Protein AF-A0A957IZ30-F1 (afdb_monomer)

Foldseek 3Di:
DDDDDPPDPDPPDPPCPDPVVVQPQDPDDPPPDHFDNDAAEQLCVQPPDDPVCLVVLLVVVVVCLVVQGAEYDDDPVSHCRVVSCVVRCVVVNVSHD

Structure (mmCIF, N/CA/C/O backbone):
data_AF-A0A957IZ30-F1
#
_entry.id   AF-A0A957IZ30-F1
#
loop_
_atom_site.group_PDB
_atom_site.id
_atom_site.type_symbol
_atom_site.label_atom_id
_atom_site.label_alt_id
_atom_site.label_comp_id
_atom_site.label_asym_id
_atom_site.label_entity_id
_atom_site.label_seq_id
_atom_site.pdbx_PDB_ins_code
_atom_site.Cartn_x
_atom_site.Cartn_y
_atom_site.Cartn_z
_atom_site.occupancy
_atom_site.B_iso_or_equiv
_atom_site.auth_seq_id
_atom_site.auth_comp_id
_atom_site.auth_asym_id
_atom_site.auth_atom_id
_atom_site.pdbx_PDB_model_num
ATOM 1 N N . MET A 1 1 ? -20.927 18.306 1.391 1.00 35.00 1 MET A N 1
ATOM 2 C CA . MET A 1 1 ? -20.039 17.510 2.264 1.00 35.00 1 MET A CA 1
ATOM 3 C C . MET A 1 1 ? -18.726 17.354 1.523 1.00 35.00 1 MET A C 1
ATOM 5 O O . MET A 1 1 ? -18.729 16.795 0.437 1.00 35.00 1 MET A O 1
ATOM 9 N N . SER A 1 2 ? -17.674 18.005 2.017 1.00 29.44 2 SER A N 1
ATOM 10 C CA . SER A 1 2 ? -16.396 18.164 1.316 1.00 29.44 2 SER A CA 1
ATOM 11 C C . SER A 1 2 ? -15.575 16.882 1.413 1.00 29.44 2 SER A C 1
ATOM 13 O O . SER A 1 2 ? -15.324 16.411 2.520 1.00 29.44 2 SER A O 1
ATOM 15 N N . ALA A 1 3 ? -15.155 16.331 0.275 1.00 31.73 3 ALA A N 1
ATOM 16 C CA . ALA A 1 3 ? -14.041 15.395 0.234 1.00 31.73 3 ALA A CA 1
ATOM 17 C C . ALA A 1 3 ? -12.773 16.170 0.624 1.00 31.73 3 ALA A C 1
ATOM 19 O O . ALA A 1 3 ? -12.490 17.215 0.039 1.00 31.73 3 ALA A O 1
ATOM 20 N N . PHE A 1 4 ? -12.043 15.703 1.633 1.00 34.69 4 PHE A N 1
ATOM 21 C CA . PHE A 1 4 ? -10.746 16.268 1.992 1.00 34.69 4 PHE A CA 1
ATOM 22 C C . PHE A 1 4 ? -9.662 15.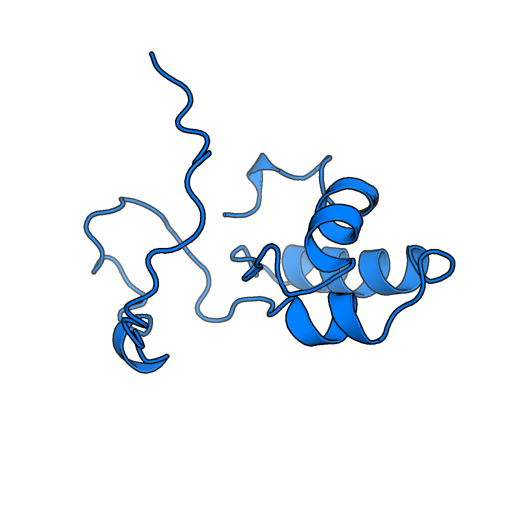451 1.284 1.00 34.69 4 PHE A C 1
ATOM 24 O O . PHE A 1 4 ? -9.306 14.363 1.722 1.00 34.69 4 PHE A O 1
ATOM 31 N N . PHE A 1 5 ? -9.189 15.967 0.151 1.00 35.56 5 PHE A N 1
ATOM 32 C CA . PHE A 1 5 ? -7.904 15.605 -0.443 1.00 35.56 5 PHE A CA 1
ATOM 33 C C . PHE A 1 5 ? -6.857 16.562 0.136 1.00 35.56 5 PHE A C 1
ATOM 35 O O . PHE A 1 5 ? -7.045 17.776 0.060 1.00 35.56 5 PHE A O 1
ATOM 42 N N . PHE A 1 6 ? -5.762 16.052 0.700 1.00 33.31 6 PHE A N 1
ATOM 43 C CA . PHE A 1 6 ? -4.611 16.898 1.009 1.00 33.31 6 PHE A CA 1
ATOM 44 C C . PHE A 1 6 ? -3.835 17.155 -0.289 1.00 33.31 6 PHE A C 1
ATOM 46 O O . PHE A 1 6 ? -3.132 16.283 -0.786 1.00 33.31 6 PHE A O 1
ATOM 53 N N . TYR A 1 7 ? -3.998 18.357 -0.847 1.00 31.81 7 TYR A N 1
ATOM 54 C CA . TYR A 1 7 ? -3.109 18.945 -1.853 1.00 31.81 7 TYR A CA 1
ATOM 55 C C . TYR A 1 7 ? -2.209 19.976 -1.161 1.00 31.81 7 TYR A C 1
ATOM 57 O O . TYR A 1 7 ? -2.240 21.156 -1.473 1.00 31.81 7 TYR A O 1
ATOM 65 N N . GLU A 1 8 ? -1.458 19.552 -0.150 1.00 32.22 8 GLU A N 1
ATOM 66 C CA . GLU A 1 8 ? -0.418 20.374 0.471 1.00 32.22 8 GLU A CA 1
ATOM 67 C C . GLU A 1 8 ? 0.774 19.442 0.735 1.00 32.22 8 GLU A C 1
ATOM 69 O O . GLU A 1 8 ? 0.593 18.418 1.403 1.00 32.22 8 GLU A O 1
ATOM 74 N N . PRO A 1 9 ? 1.974 19.716 0.185 1.00 41.28 9 PRO A N 1
ATOM 75 C CA . PRO A 1 9 ? 3.159 18.938 0.525 1.00 41.28 9 PRO A CA 1
ATOM 76 C C . PRO A 1 9 ? 3.398 19.029 2.035 1.00 41.28 9 PRO A C 1
ATOM 78 O O . PRO A 1 9 ? 3.238 20.098 2.628 1.00 41.28 9 PRO A O 1
ATOM 81 N N . ALA A 1 10 ? 3.762 17.902 2.656 1.00 49.97 10 ALA A N 1
ATOM 82 C CA . ALA A 1 10 ? 3.991 17.830 4.095 1.00 49.97 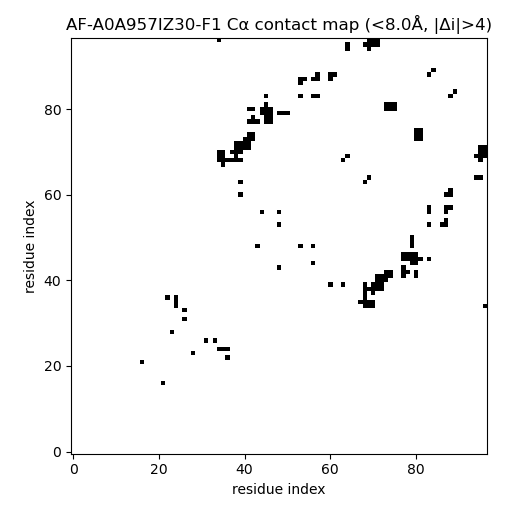10 ALA A CA 1
ATOM 83 C C . ALA A 1 10 ? 4.912 18.982 4.555 1.00 49.97 10 ALA A C 1
ATOM 85 O O . ALA A 1 10 ? 5.943 19.226 3.915 1.00 49.97 10 ALA A O 1
ATOM 86 N N . PRO A 1 11 ? 4.556 19.713 5.630 1.00 42.84 11 PRO A N 1
ATOM 87 C CA . PRO A 1 11 ? 5.367 20.822 6.115 1.00 42.84 11 PRO A CA 1
ATOM 88 C C . PRO A 1 11 ? 6.790 20.341 6.431 1.00 42.84 11 PRO A C 1
ATOM 90 O O . PRO A 1 11 ? 6.992 19.236 6.926 1.00 42.84 11 PRO A O 1
ATOM 93 N N . SER A 1 12 ? 7.790 21.191 6.182 1.00 44.84 12 SER A N 1
ATOM 94 C CA . SER A 1 12 ? 9.224 20.893 6.377 1.00 44.84 12 SER A CA 1
ATOM 95 C C . SER A 1 12 ? 9.637 20.644 7.835 1.00 44.84 12 SER A C 1
ATOM 97 O O . SER A 1 12 ? 10.807 20.386 8.121 1.00 44.84 12 SER A O 1
ATOM 99 N N . GLN A 1 13 ? 8.687 20.711 8.766 1.00 43.16 13 GLN A N 1
ATOM 100 C CA . GLN A 1 13 ? 8.865 20.311 10.149 1.00 43.16 13 GLN A CA 1
ATOM 101 C C . GLN A 1 13 ? 8.398 18.861 10.298 1.00 43.16 13 GLN A C 1
ATOM 103 O O . GLN A 1 13 ? 7.206 18.578 10.399 1.00 43.16 13 GLN A O 1
ATOM 108 N N . LEU A 1 14 ? 9.370 17.946 10.303 1.00 47.62 14 LEU A N 1
ATOM 109 C CA . LEU A 1 14 ? 9.201 16.554 10.717 1.00 47.62 14 LEU A CA 1
ATOM 110 C C . LEU A 1 14 ? 8.679 16.519 12.160 1.00 47.62 14 LEU A C 1
ATOM 112 O O . LEU A 1 14 ? 9.453 16.530 13.116 1.00 47.62 14 LEU A O 1
ATOM 116 N N . TYR A 1 15 ? 7.362 16.446 12.326 1.00 38.59 15 TYR A N 1
ATOM 117 C CA . TYR A 1 15 ? 6.790 1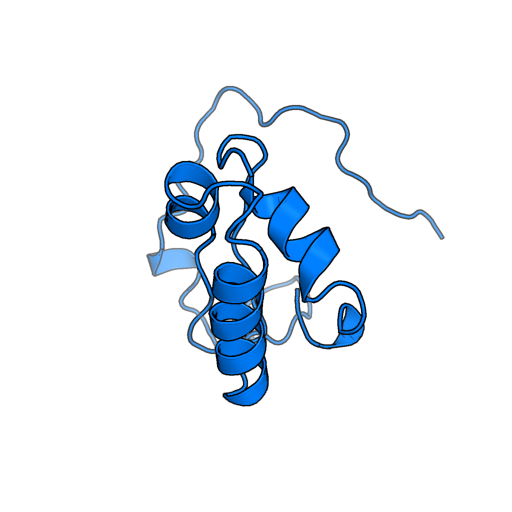5.876 13.535 1.00 38.59 15 TYR A CA 1
ATOM 118 C C . TYR A 1 15 ? 6.993 14.368 13.429 1.00 38.59 15 TYR A C 1
ATOM 120 O O . TYR A 1 15 ? 6.218 13.669 12.780 1.00 38.59 15 TYR A O 1
ATOM 128 N N . THR A 1 16 ? 8.073 13.856 14.016 1.00 45.81 16 THR A N 1
ATOM 129 C CA . THR A 1 16 ? 8.228 12.419 14.240 1.00 45.81 16 THR A CA 1
ATOM 130 C C . THR A 1 16 ? 7.197 12.003 15.279 1.00 45.81 16 THR A C 1
ATOM 132 O O . THR A 1 16 ? 7.504 11.933 16.466 1.00 45.81 16 THR A O 1
ATOM 135 N N . LEU A 1 17 ? 5.961 11.765 14.838 1.00 41.94 17 LEU A N 1
ATOM 136 C CA . LEU A 1 17 ? 5.059 10.888 15.566 1.00 41.94 17 LEU A CA 1
ATOM 137 C C . LEU A 1 17 ? 5.713 9.516 15.534 1.00 41.94 17 LEU A C 1
ATOM 139 O O . LEU A 1 17 ? 5.731 8.802 14.535 1.00 41.94 17 LEU A O 1
ATOM 143 N N . THR A 1 18 ? 6.382 9.211 16.624 1.00 40.53 18 THR A N 1
ATOM 144 C CA . THR A 1 18 ? 7.033 7.941 16.850 1.00 40.53 18 THR A CA 1
ATOM 145 C C . THR A 1 18 ? 5.979 6.844 16.941 1.00 40.53 18 THR A C 1
ATOM 147 O O . THR A 1 18 ? 4.913 7.035 17.520 1.00 40.53 18 THR A O 1
ATOM 150 N N . LEU A 1 19 ? 6.302 5.662 16.414 1.00 47.59 19 LEU A N 1
ATOM 151 C CA . LEU A 1 19 ? 5.426 4.481 16.331 1.00 47.59 19 LEU A CA 1
ATOM 152 C C . LEU A 1 19 ? 4.746 4.090 17.667 1.00 47.59 19 LEU A C 1
ATOM 154 O O . LEU A 1 19 ? 3.750 3.373 17.671 1.00 47.59 19 LEU A O 1
ATOM 158 N N . HIS A 1 20 ? 5.267 4.572 18.803 1.00 45.28 20 HIS A N 1
ATOM 159 C CA . HIS A 1 20 ? 4.688 4.377 20.132 1.00 45.28 20 HIS A CA 1
ATOM 160 C C . HIS A 1 20 ? 3.414 5.194 20.404 1.00 45.28 20 HIS A C 1
ATOM 162 O O . HIS A 1 20 ? 2.581 4.729 21.178 1.00 45.28 20 HIS A O 1
ATOM 168 N N . ASP A 1 21 ? 3.209 6.341 19.748 1.00 45.41 21 ASP A N 1
ATOM 169 C CA . ASP A 1 21 ? 1.992 7.155 19.917 1.00 45.41 21 ASP A CA 1
ATOM 170 C C . ASP A 1 21 ? 0.798 6.588 19.134 1.00 45.41 21 ASP A C 1
ATOM 172 O O . ASP A 1 21 ? -0.357 6.784 19.510 1.00 45.41 21 ASP A O 1
ATOM 176 N N . ALA A 1 22 ? 1.063 5.806 18.083 1.00 50.97 22 ALA A N 1
ATOM 177 C CA . ALA A 1 22 ? 0.038 5.071 17.341 1.00 50.97 22 ALA A CA 1
ATOM 178 C C . ALA A 1 22 ? -0.465 3.818 18.090 1.00 50.97 22 ALA A C 1
ATOM 180 O O . ALA A 1 22 ? -1.471 3.221 17.705 1.00 50.97 22 ALA A O 1
ATOM 181 N N . LEU A 1 23 ? 0.204 3.412 19.178 1.00 49.00 23 LEU A N 1
ATOM 182 C CA . LEU A 1 23 ? -0.068 2.165 19.894 1.00 49.00 23 LEU A CA 1
ATOM 183 C C . LEU A 1 23 ? -1.044 2.325 21.079 1.00 49.00 23 LEU A C 1
ATOM 185 O O . LEU A 1 23 ? -0.908 1.646 22.093 1.00 49.00 23 LEU A O 1
ATOM 189 N N . GLN A 1 24 ? -2.069 3.173 20.950 1.00 38.62 24 GLN A N 1
ATOM 190 C CA . GLN A 1 24 ? -3.282 3.116 21.787 1.00 38.62 24 GLN A CA 1
ATOM 191 C C . GLN A 1 24 ? -4.427 2.479 20.985 1.00 38.62 24 GLN A C 1
ATOM 193 O O . GLN A 1 24 ? -5.473 3.076 20.720 1.00 38.62 24 GLN A O 1
ATOM 198 N N . ILE A 1 25 ? -4.213 1.233 20.558 1.00 50.09 25 ILE A N 1
ATOM 199 C CA . ILE A 1 25 ? -5.193 0.446 19.805 1.00 50.09 25 ILE A CA 1
ATOM 200 C C . ILE A 1 25 ? -6.144 -0.211 20.801 1.00 50.09 25 ILE A C 1
ATOM 202 O O . ILE A 1 25 ? -5.970 -1.358 21.194 1.00 50.09 25 ILE A O 1
ATOM 206 N N . GLN A 1 26 ? -7.112 0.591 21.243 1.00 48.91 26 GLN A N 1
ATOM 207 C CA . GLN A 1 26 ? -8.513 0.252 21.498 1.00 48.91 26 GLN A CA 1
ATOM 208 C C . GLN A 1 26 ? -9.209 1.536 21.985 1.00 48.91 26 GLN A C 1
ATOM 210 O O . GLN A 1 26 ? -8.984 1.990 23.099 1.00 48.91 26 GLN A O 1
ATOM 215 N N . ARG A 1 27 ? -10.060 2.141 21.141 1.00 50.47 27 ARG A N 1
ATOM 216 C CA . ARG A 1 27 ? -10.921 3.304 21.476 1.00 50.47 27 ARG A CA 1
ATOM 217 C C . ARG A 1 27 ? -10.219 4.610 21.922 1.00 50.47 27 ARG A C 1
ATOM 219 O O . ARG A 1 27 ? -10.882 5.457 22.511 1.00 50.47 27 ARG A O 1
ATOM 226 N N . GLY A 1 28 ? -8.927 4.804 21.645 1.00 49.97 28 GLY A N 1
ATOM 227 C CA . GLY A 1 28 ? -8.152 5.926 22.207 1.00 49.97 28 GLY A CA 1
ATOM 228 C C . GLY A 1 28 ? -7.947 7.168 21.326 1.00 49.97 28 GLY A C 1
ATOM 229 O O . GLY A 1 28 ? -7.489 8.186 21.834 1.00 49.97 28 GLY A O 1
ATOM 230 N N . GLY A 1 29 ? -8.254 7.117 20.025 1.00 62.84 29 GLY A N 1
ATOM 231 C CA . GLY A 1 29 ? -8.059 8.248 19.104 1.00 62.84 29 GLY A CA 1
ATOM 232 C C . GLY A 1 29 ? -9.341 9.044 18.837 1.00 62.84 29 GLY A C 1
ATOM 233 O O . GLY A 1 29 ? -10.424 8.471 18.738 1.00 62.84 29 GLY A O 1
ATOM 234 N N . CYS A 1 30 ? -9.229 10.360 18.639 1.00 77.44 30 CYS A N 1
ATOM 235 C CA . CYS A 1 30 ? -10.369 11.241 18.331 1.00 77.44 30 CYS A CA 1
ATOM 236 C C . CYS A 1 30 ? -10.877 11.135 16.876 1.00 77.44 30 CYS A C 1
ATOM 238 O O . CYS A 1 30 ? -11.746 11.904 16.475 1.00 77.44 30 CYS A O 1
ATOM 240 N N . THR A 1 31 ? -10.334 10.218 16.070 1.00 81.50 31 THR A N 1
ATOM 241 C CA . THR A 1 31 ? -10.673 10.069 14.643 1.00 81.50 31 THR A CA 1
ATOM 242 C C . THR A 1 31 ? -11.914 9.210 14.401 1.00 81.50 31 THR A C 1
ATOM 244 O O . THR A 1 31 ? -12.491 9.268 13.320 1.00 81.50 31 THR A O 1
ATOM 247 N N . GLY A 1 32 ? -12.326 8.394 15.380 1.00 82.75 32 GLY A N 1
ATOM 248 C CA . GLY A 1 32 ? -13.435 7.444 15.223 1.00 82.75 32 GLY A CA 1
ATOM 249 C C . GLY A 1 32 ? -13.122 6.248 14.312 1.00 82.75 32 GLY A C 1
ATOM 250 O O . GLY A 1 32 ? -14.017 5.456 14.026 1.00 82.75 32 GLY A O 1
ATOM 251 N N . LEU A 1 33 ? -11.872 6.098 13.866 1.00 83.25 33 LEU A N 1
ATOM 252 C CA . LEU A 1 33 ? -11.442 4.991 13.015 1.00 83.25 33 LEU A CA 1
ATOM 253 C C . LEU A 1 33 ? -11.137 3.748 13.855 1.00 83.25 33 LEU A C 1
ATOM 255 O O . LEU A 1 33 ? -10.520 3.830 14.917 1.00 83.25 33 LEU A O 1
ATOM 259 N N . SER A 1 34 ? -11.552 2.584 13.356 1.00 85.38 34 SER A N 1
ATOM 260 C CA . SER A 1 34 ? -11.206 1.286 13.934 1.00 85.38 34 SER A CA 1
ATOM 261 C C . SER A 1 34 ? -10.106 0.650 13.096 1.00 85.38 34 SER A C 1
ATOM 263 O O . SER A 1 34 ? -10.374 0.240 11.970 1.00 85.38 34 SER A O 1
ATOM 265 N N . VAL A 1 35 ? -8.896 0.546 13.645 1.00 86.00 35 VAL A N 1
ATOM 266 C CA . VAL A 1 35 ? -7.739 -0.041 12.954 1.00 86.00 35 VAL A CA 1
ATOM 267 C C . VAL A 1 35 ? -7.234 -1.308 13.646 1.00 86.00 35 VAL A C 1
ATOM 269 O O . VAL A 1 35 ? -7.357 -1.462 14.864 1.00 86.00 35 VAL A O 1
ATOM 272 N N . SER A 1 36 ? -6.677 -2.229 12.8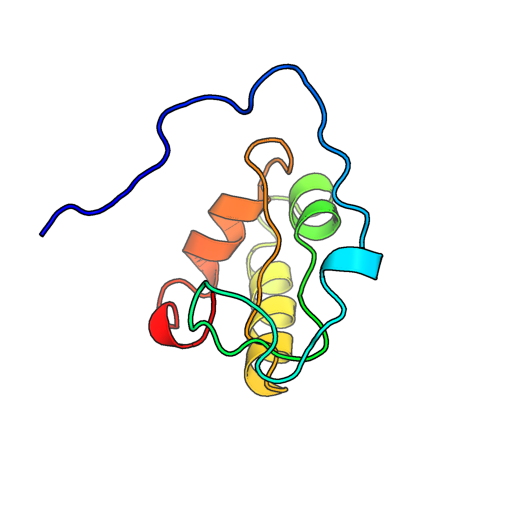66 1.00 86.94 36 SER A N 1
ATOM 273 C CA . SER A 1 36 ? -6.009 -3.440 13.326 1.00 86.94 36 SER A CA 1
ATOM 274 C C . SER A 1 36 ? -4.760 -3.104 14.138 1.00 86.94 36 SER A C 1
ATOM 276 O O . SER A 1 36 ? -4.140 -2.060 13.951 1.00 86.94 36 SER A O 1
ATOM 278 N N . ARG A 1 37 ? -4.343 -4.018 15.030 1.00 86.69 37 ARG A N 1
ATOM 279 C CA . ARG A 1 37 ? -3.149 -3.810 15.878 1.00 86.69 37 ARG A CA 1
ATOM 280 C C . ARG A 1 37 ? -1.851 -3.637 15.077 1.00 86.69 37 ARG A C 1
ATOM 282 O O . ARG A 1 37 ? -0.883 -3.082 15.585 1.00 86.69 37 ARG A O 1
ATOM 289 N N . LEU A 1 38 ? -1.829 -4.177 13.863 1.00 86.31 38 LEU A N 1
ATOM 290 C CA . LEU A 1 38 ? -0.729 -4.105 12.910 1.00 86.31 38 LEU A CA 1
ATOM 291 C C . LEU A 1 38 ? -1.247 -3.478 11.615 1.00 86.31 38 LEU A C 1
ATOM 293 O O . LEU A 1 38 ? -2.393 -3.730 11.244 1.00 86.31 38 LEU A O 1
ATOM 297 N N . GLY A 1 39 ? -0.402 -2.702 10.943 1.00 89.00 39 GLY A N 1
ATOM 298 C CA . GLY A 1 39 ? -0.648 -2.168 9.604 1.00 89.00 39 GLY A CA 1
ATOM 299 C C . GLY A 1 39 ? 0.417 -2.636 8.614 1.00 89.00 39 GLY A C 1
ATOM 300 O O . GLY A 1 39 ? 1.424 -3.230 9.008 1.00 89.00 39 GLY A O 1
ATOM 301 N N . VAL A 1 40 ? 0.188 -2.362 7.333 1.00 94.25 40 VAL A N 1
ATOM 302 C CA . VAL A 1 40 ? 1.125 -2.677 6.249 1.00 94.25 40 VAL A CA 1
ATOM 303 C C . VAL A 1 40 ? 1.892 -1.414 5.879 1.00 94.25 40 VAL A C 1
ATOM 305 O O . VAL A 1 40 ? 1.300 -0.462 5.378 1.00 94.25 40 VAL A O 1
ATOM 308 N N . GLY A 1 41 ? 3.203 -1.410 6.117 1.00 93.25 41 GLY A N 1
ATOM 309 C CA . GLY A 1 41 ? 4.096 -0.364 5.621 1.00 93.25 41 GLY A CA 1
ATOM 310 C C . GLY A 1 41 ? 4.368 -0.552 4.132 1.00 93.25 41 GLY A C 1
ATOM 311 O O . GLY A 1 41 ? 4.751 -1.640 3.700 1.00 93.25 41 GLY A O 1
ATOM 312 N N . MET A 1 42 ? 4.163 0.499 3.342 1.00 95.69 42 MET A N 1
ATOM 313 C CA . MET A 1 42 ? 4.300 0.432 1.886 1.00 95.69 42 MET A CA 1
ATOM 314 C C . MET A 1 42 ? 5.693 0.796 1.367 1.00 95.69 42 MET A C 1
ATOM 316 O O . MET A 1 42 ? 5.927 0.658 0.167 1.00 95.69 42 MET A O 1
ATOM 320 N N . SER A 1 43 ? 6.619 1.239 2.226 1.00 92.44 43 SER A N 1
ATOM 321 C CA . SER A 1 43 ? 7.923 1.760 1.789 1.00 92.44 43 SER A CA 1
ATOM 322 C C . SER A 1 43 ? 8.731 0.736 0.985 1.00 92.44 43 SER A C 1
ATOM 324 O O . SER A 1 43 ? 9.204 1.027 -0.109 1.00 92.44 43 SER A O 1
ATOM 326 N N . GLU A 1 44 ? 8.812 -0.506 1.460 1.00 93.69 44 GLU A N 1
ATOM 327 C CA . GLU A 1 44 ? 9.598 -1.560 0.831 1.00 93.69 44 GLU A CA 1
ATOM 328 C C . GLU A 1 44 ? 8.959 -2.041 -0.472 1.00 93.69 44 GLU A C 1
ATOM 330 O O . GLU A 1 44 ? 9.654 -2.288 -1.455 1.00 93.69 44 GLU A O 1
ATOM 335 N N . ILE A 1 45 ? 7.628 -2.148 -0.494 1.00 92.88 45 ILE A N 1
ATOM 336 C CA . ILE A 1 45 ? 6.871 -2.503 -1.699 1.00 92.88 45 ILE A CA 1
ATOM 337 C C . ILE A 1 45 ? 7.069 -1.422 -2.764 1.00 92.88 45 ILE A C 1
ATOM 339 O O . ILE A 1 45 ? 7.316 -1.744 -3.922 1.00 92.88 45 ILE A O 1
ATOM 343 N N . GLY A 1 46 ? 6.988 -0.154 -2.369 1.00 95.44 46 GLY A N 1
ATOM 344 C CA . GLY A 1 46 ? 7.120 0.980 -3.268 1.00 95.44 46 GLY A CA 1
ATOM 345 C C . GLY A 1 46 ? 8.529 1.176 -3.826 1.00 95.44 46 GLY A C 1
ATOM 346 O O . GLY A 1 46 ? 8.661 1.419 -5.022 1.00 95.44 46 GLY A O 1
ATOM 347 N N . TYR A 1 47 ? 9.571 1.024 -3.000 1.00 94.88 47 TYR A N 1
ATOM 348 C CA . TYR A 1 47 ? 10.963 1.233 -3.418 1.00 94.88 47 TYR A CA 1
ATOM 349 C C . T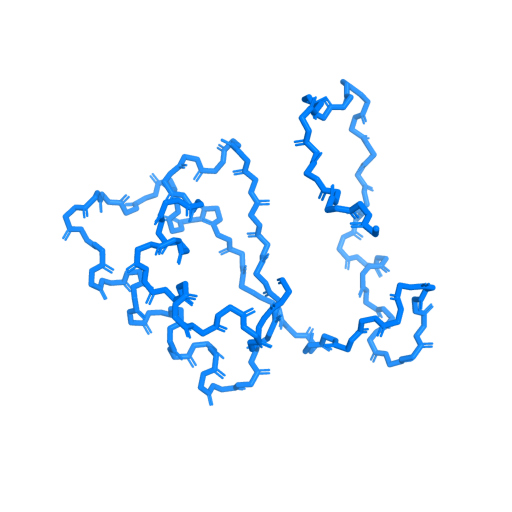YR A 1 47 ? 11.599 0.049 -4.149 1.00 94.88 47 TYR A C 1
ATOM 351 O O . TYR A 1 47 ? 12.498 0.257 -4.964 1.00 94.88 47 TYR A O 1
ATOM 359 N N . TYR A 1 48 ? 11.205 -1.187 -3.829 1.00 95.19 48 TYR A N 1
ATOM 360 C CA . TYR A 1 48 ? 11.936 -2.371 -4.295 1.00 95.19 48 TYR A CA 1
ATOM 361 C C . TYR A 1 48 ? 11.186 -3.230 -5.305 1.00 95.19 48 TYR A C 1
ATOM 363 O O . TYR A 1 48 ? 11.830 -4.053 -5.957 1.00 95.19 48 TYR A O 1
ATOM 371 N N . LEU A 1 49 ? 9.868 -3.074 -5.455 1.00 96.50 49 LEU A N 1
ATOM 372 C CA . LEU A 1 49 ? 9.150 -3.747 -6.533 1.00 96.50 49 LEU A CA 1
ATOM 373 C C . LEU A 1 49 ? 9.086 -2.860 -7.765 1.00 96.50 49 LEU A C 1
ATOM 375 O O . LEU A 1 49 ? 8.780 -1.675 -7.692 1.00 96.50 49 LEU A O 1
ATOM 379 N N . SER A 1 50 ? 9.312 -3.466 -8.922 1.00 97.38 50 SER A N 1
ATOM 380 C CA . SER A 1 50 ? 9.071 -2.826 -10.212 1.00 97.38 50 SER A CA 1
ATOM 381 C C . SER A 1 50 ? 7.591 -2.905 -10.611 1.00 97.38 50 SER A C 1
ATOM 383 O O . SER A 1 50 ? 6.840 -3.753 -10.130 1.00 97.38 50 SER A O 1
ATOM 385 N N . ARG A 1 51 ? 7.149 -2.054 -11.549 1.00 95.62 51 ARG A N 1
ATOM 386 C CA . ARG A 1 51 ? 5.757 -2.045 -12.056 1.00 95.62 51 ARG A CA 1
ATOM 387 C C . ARG A 1 51 ? 5.303 -3.411 -12.594 1.00 95.62 51 ARG A C 1
ATOM 389 O O . ARG A 1 51 ? 4.124 -3.751 -12.468 1.00 95.62 51 ARG A O 1
ATOM 396 N N . ASP A 1 52 ? 6.223 -4.206 -13.134 1.00 96.75 52 ASP A N 1
ATOM 397 C CA . ASP A 1 52 ? 5.942 -5.549 -13.657 1.00 96.75 52 ASP A CA 1
ATOM 398 C C . ASP A 1 52 ? 5.683 -6.577 -12.538 1.00 96.75 52 ASP A C 1
ATOM 400 O O . ASP A 1 52 ? 5.028 -7.595 -12.755 1.00 96.75 52 ASP A O 1
ATOM 404 N N . GLU A 1 53 ? 6.087 -6.277 -11.301 1.00 97.56 53 GLU A N 1
ATOM 405 C CA . GLU A 1 53 ? 5.837 -7.092 -10.108 1.00 97.56 53 GLU A CA 1
ATOM 406 C C . GLU A 1 53 ? 4.515 -6.738 -9.400 1.00 97.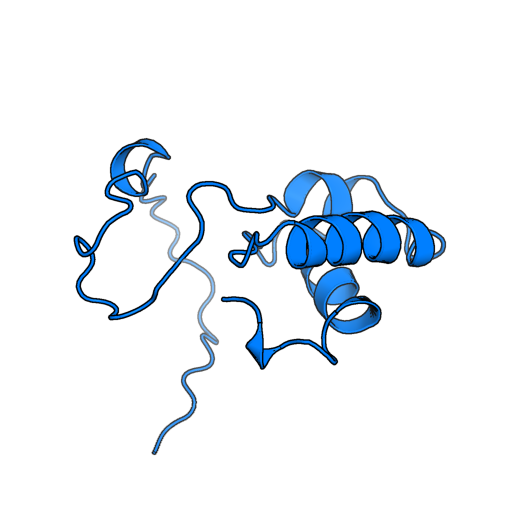56 53 GLU A C 1
ATOM 408 O O . GLU A 1 53 ? 4.306 -7.098 -8.238 1.00 97.56 53 GLU A O 1
ATOM 413 N N . THR A 1 54 ? 3.568 -6.098 -10.098 1.00 97.00 54 THR A N 1
ATOM 414 C CA . THR A 1 54 ? 2.232 -5.765 -9.555 1.00 97.00 54 THR A CA 1
ATOM 415 C C . THR A 1 54 ? 1.534 -6.986 -8.938 1.00 97.00 54 THR A C 1
ATOM 417 O O . THR A 1 54 ? 0.874 -6.863 -7.907 1.00 97.00 54 THR A O 1
ATOM 420 N N . ALA A 1 55 ? 1.710 -8.184 -9.509 1.00 98.00 55 ALA A N 1
ATOM 421 C CA . ALA A 1 55 ? 1.140 -9.418 -8.960 1.00 98.00 55 ALA A CA 1
ATOM 422 C C . ALA A 1 55 ? 1.693 -9.765 -7.564 1.00 98.00 55 ALA A C 1
ATOM 424 O O . ALA A 1 55 ? 0.962 -10.280 -6.718 1.00 98.00 55 ALA A O 1
ATOM 425 N N . ARG A 1 56 ? 2.965 -9.449 -7.293 1.00 97.31 56 ARG A N 1
ATOM 426 C CA . ARG A 1 56 ? 3.597 -9.664 -5.986 1.00 97.31 56 ARG A CA 1
ATOM 427 C C . ARG A 1 56 ? 3.076 -8.670 -4.953 1.00 97.31 56 ARG A C 1
ATOM 429 O O . ARG A 1 56 ? 2.733 -9.086 -3.849 1.00 97.31 56 ARG A O 1
ATOM 436 N N . ALA A 1 57 ? 2.944 -7.396 -5.329 1.00 97.19 57 ALA A N 1
ATOM 437 C CA . ALA A 1 57 ? 2.290 -6.394 -4.487 1.00 97.19 57 ALA A CA 1
ATOM 438 C C . ALA A 1 57 ? 0.841 -6.807 -4.164 1.00 97.19 57 ALA A C 1
ATOM 440 O O . ALA A 1 57 ? 0.435 -6.793 -3.004 1.00 97.19 57 ALA A O 1
ATOM 441 N N . ALA A 1 58 ? 0.090 -7.274 -5.170 1.00 97.88 58 ALA A N 1
ATOM 442 C CA . ALA A 1 58 ? -1.281 -7.742 -4.991 1.00 97.88 58 ALA A CA 1
ATOM 443 C C . ALA A 1 58 ? -1.379 -8.933 -4.035 1.00 97.88 58 ALA A C 1
ATOM 445 O O . ALA A 1 58 ? -2.273 -8.953 -3.193 1.00 97.88 58 ALA A O 1
ATOM 446 N N . ALA A 1 59 ? -0.472 -9.907 -4.146 1.00 97.94 59 ALA A N 1
ATOM 447 C CA . ALA A 1 59 ? -0.459 -11.072 -3.269 1.00 97.94 59 ALA A CA 1
ATOM 448 C C . ALA A 1 59 ? -0.238 -10.677 -1.803 1.00 97.94 59 ALA A C 1
ATOM 450 O O . ALA A 1 59 ? -0.966 -11.143 -0.931 1.00 97.94 59 ALA A O 1
ATOM 451 N N . VAL A 1 60 ? 0.723 -9.787 -1.533 1.00 96.81 60 VAL A N 1
ATOM 452 C CA . VAL A 1 60 ? 1.015 -9.321 -0.168 1.00 96.81 60 VAL A CA 1
ATOM 453 C C . VAL A 1 60 ? -0.160 -8.533 0.408 1.00 96.81 60 VAL A C 1
ATOM 455 O O . VAL A 1 60 ? -0.591 -8.810 1.526 1.00 96.81 60 VAL A O 1
ATOM 458 N N . LEU A 1 61 ? -0.705 -7.581 -0.353 1.00 96.62 61 LEU A N 1
ATOM 459 C CA . LEU A 1 61 ? -1.772 -6.708 0.135 1.00 96.62 61 LEU A CA 1
ATOM 460 C C . LEU A 1 61 ? -3.085 -7.458 0.351 1.00 96.62 61 LEU A C 1
ATOM 462 O O . LEU A 1 61 ? -3.709 -7.287 1.394 1.00 96.62 61 LEU A O 1
ATOM 466 N N . ASN A 1 62 ? -3.480 -8.336 -0.574 1.00 98.44 62 ASN A N 1
ATOM 467 C CA . ASN A 1 62 ? -4.677 -9.150 -0.367 1.00 98.44 62 ASN A CA 1
ATOM 468 C C . ASN A 1 62 ? -4.500 -10.11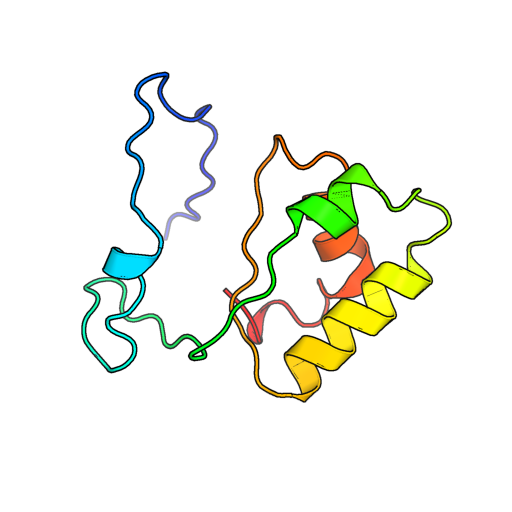1 0.809 1.00 98.44 62 ASN A C 1
ATOM 470 O O . ASN A 1 62 ? -5.394 -10.184 1.641 1.00 98.44 62 ASN A O 1
ATOM 474 N N . LEU A 1 63 ? -3.334 -10.755 0.955 1.00 97.56 63 LEU A N 1
ATOM 475 C CA . LEU A 1 63 ? -3.071 -11.618 2.107 1.00 97.56 63 LEU A CA 1
ATOM 476 C C . LEU A 1 63 ? -3.172 -10.849 3.433 1.00 97.56 63 LEU A C 1
ATOM 478 O O . LEU A 1 63 ? -3.727 -11.371 4.397 1.00 97.56 63 LEU A O 1
ATOM 482 N N . ALA A 1 64 ? -2.660 -9.619 3.499 1.00 95.62 64 ALA A N 1
ATOM 483 C CA . ALA A 1 64 ? -2.760 -8.794 4.700 1.00 95.62 64 ALA A CA 1
ATOM 484 C C . ALA A 1 64 ? -4.221 -8.451 5.045 1.00 95.62 64 ALA A C 1
ATOM 486 O O . ALA A 1 64 ? -4.637 -8.650 6.190 1.00 95.62 64 ALA A O 1
ATOM 487 N N . LEU A 1 65 ? -5.003 -8.002 4.057 1.00 95.75 65 LEU A N 1
ATOM 488 C CA . LEU A 1 65 ? -6.426 -7.693 4.234 1.00 95.75 65 LEU A CA 1
ATOM 489 C C . LEU A 1 65 ? -7.234 -8.942 4.626 1.00 95.75 65 LEU A C 1
ATOM 491 O O . LEU A 1 65 ? -8.052 -8.890 5.542 1.00 95.75 65 LEU A O 1
ATOM 495 N N . ASP A 1 66 ? -6.952 -10.091 4.009 1.00 97.69 66 ASP A N 1
ATOM 496 C CA . ASP A 1 66 ? -7.614 -11.369 4.308 1.00 97.69 66 ASP A CA 1
ATOM 497 C C . ASP A 1 66 ? -7.315 -11.863 5.735 1.00 97.69 66 ASP A C 1
ATOM 499 O O . ASP A 1 66 ? -8.120 -12.577 6.331 1.00 97.69 66 ASP A O 1
ATOM 503 N N . ASN A 1 67 ? -6.184 -11.447 6.317 1.00 94.50 67 ASN A N 1
ATOM 504 C CA . ASN A 1 67 ? -5.827 -11.702 7.716 1.00 94.50 67 ASN A CA 1
ATOM 505 C C . ASN A 1 67 ? -6.321 -10.606 8.683 1.00 94.50 67 ASN A C 1
ATOM 507 O O . ASN A 1 67 ? -5.951 -10.602 9.859 1.00 94.50 67 ASN A O 1
ATOM 511 N N . GLY A 1 68 ? -7.167 -9.685 8.214 1.00 91.50 68 GLY A N 1
ATOM 512 C CA . GLY A 1 68 ? -7.823 -8.676 9.042 1.00 91.50 68 GLY A CA 1
ATOM 513 C C . GLY A 1 68 ? -6.971 -7.448 9.360 1.00 91.50 68 GLY A C 1
ATOM 514 O O . GLY A 1 68 ? -7.330 -6.690 10.263 1.00 91.50 68 GLY A O 1
ATOM 515 N N . MET A 1 69 ? -5.855 -7.231 8.651 1.00 94.12 69 MET A N 1
ATOM 516 C CA . MET A 1 69 ? -5.199 -5.922 8.668 1.00 94.12 69 MET A CA 1
ATOM 517 C C . MET A 1 69 ? -6.036 -4.928 7.866 1.00 94.12 69 MET A C 1
ATOM 519 O O . MET A 1 69 ? -6.544 -5.274 6.807 1.00 94.12 69 MET A O 1
ATOM 523 N N . ASN A 1 70 ? -6.175 -3.696 8.349 1.00 94.19 70 ASN A N 1
ATOM 524 C CA . ASN A 1 70 ? -6.998 -2.682 7.684 1.00 94.19 70 ASN A CA 1
ATOM 525 C C . ASN A 1 70 ? -6.376 -1.277 7.689 1.00 94.19 70 ASN A C 1
ATOM 527 O O . ASN A 1 70 ? -7.085 -0.293 7.501 1.00 94.19 70 ASN A O 1
ATOM 531 N N . PHE A 1 71 ? -5.072 -1.174 7.934 1.00 95.06 71 PHE A N 1
ATOM 532 C CA . PHE A 1 71 ? -4.350 0.093 7.930 1.00 95.06 71 PHE A CA 1
ATOM 533 C C . PHE A 1 71 ? -3.149 -0.012 6.994 1.00 95.06 71 PHE A C 1
ATOM 535 O O . PHE A 1 71 ? -2.273 -0.854 7.222 1.00 95.06 71 PHE A O 1
ATOM 542 N N . LEU A 1 72 ? -3.132 0.801 5.935 1.00 94.88 72 LEU A N 1
ATOM 543 C CA . LEU A 1 72 ? -2.031 0.867 4.973 1.00 94.88 72 LEU A CA 1
ATOM 544 C C . LEU A 1 72 ? -1.269 2.184 5.165 1.00 94.88 72 LEU A C 1
ATOM 546 O O . LEU A 1 72 ? -1.816 3.262 4.953 1.00 94.88 72 LEU A O 1
ATOM 550 N N . ASP A 1 73 ? 0.001 2.096 5.547 1.00 95.31 73 ASP A N 1
ATOM 551 C CA . ASP A 1 73 ? 0.876 3.255 5.723 1.00 95.31 73 ASP A CA 1
ATOM 552 C C . ASP A 1 73 ? 1.637 3.540 4.423 1.00 95.31 73 ASP A C 1
ATOM 554 O O . ASP A 1 73 ? 2.412 2.708 3.947 1.00 95.31 73 ASP A O 1
ATOM 558 N N . THR A 1 74 ? 1.390 4.704 3.824 1.00 94.25 74 THR A N 1
ATOM 559 C CA . THR A 1 74 ? 1.989 5.119 2.551 1.00 94.25 74 THR A CA 1
ATOM 560 C C . THR A 1 74 ? 2.352 6.599 2.564 1.00 94.25 74 THR A C 1
ATOM 562 O O . THR A 1 74 ? 1.815 7.382 3.347 1.00 94.25 74 THR A O 1
ATOM 565 N N . ALA A 1 75 ? 3.240 6.997 1.658 1.00 91.31 75 ALA A N 1
ATOM 566 C CA . ALA A 1 75 ? 3.604 8.386 1.436 1.00 91.31 75 ALA A CA 1
ATOM 567 C C . ALA A 1 75 ? 3.994 8.611 -0.028 1.00 91.31 75 ALA A C 1
ATOM 569 O O . ALA A 1 75 ? 4.522 7.711 -0.680 1.00 91.31 75 ALA A O 1
ATOM 570 N N . ALA A 1 76 ? 3.840 9.845 -0.515 1.00 91.81 76 ALA A N 1
ATOM 571 C CA . ALA A 1 76 ? 4.263 10.236 -1.863 1.00 91.81 76 ALA A CA 1
ATOM 572 C C . ALA A 1 76 ? 5.767 10.010 -2.120 1.00 91.81 76 ALA A C 1
ATOM 574 O O . ALA A 1 76 ? 6.195 9.872 -3.262 1.00 91.81 76 ALA A O 1
ATOM 575 N N . CYS A 1 77 ? 6.589 9.972 -1.063 1.00 93.56 77 CYS A N 1
ATOM 576 C CA . CYS A 1 77 ? 8.012 9.675 -1.184 1.00 93.56 77 CYS A CA 1
ATOM 577 C C . CYS A 1 77 ? 8.326 8.176 -1.289 1.00 93.56 77 CYS A C 1
ATOM 579 O O . CYS A 1 77 ? 9.479 7.858 -1.560 1.00 93.56 77 CYS A O 1
ATOM 581 N N . TYR A 1 78 ? 7.355 7.270 -1.112 1.00 95.44 78 TYR A N 1
ATOM 582 C CA . TYR A 1 78 ? 7.531 5.809 -1.186 1.00 95.44 78 TYR A CA 1
ATOM 583 C C . TYR A 1 78 ? 7.418 5.267 -2.621 1.00 95.44 78 TYR A C 1
ATOM 585 O O . TYR A 1 78 ? 6.963 4.148 -2.833 1.00 95.44 78 TYR A O 1
ATOM 593 N N . ASP A 1 79 ? 7.819 6.063 -3.613 1.00 96.31 79 ASP A N 1
ATOM 594 C CA . ASP A 1 79 ? 7.845 5.699 -5.035 1.00 96.31 79 ASP A CA 1
ATOM 595 C C . ASP A 1 79 ? 6.534 5.026 -5.508 1.00 96.31 79 ASP A C 1
ATOM 597 O O . ASP A 1 79 ? 5.471 5.648 -5.464 1.00 96.31 79 ASP A O 1
ATOM 601 N N . LEU A 1 80 ? 6.557 3.752 -5.919 1.00 96.12 80 LEU A N 1
ATOM 602 C CA . LEU A 1 80 ? 5.404 3.074 -6.524 1.00 96.12 80 LEU A CA 1
ATOM 603 C C . LEU A 1 80 ? 4.310 2.648 -5.527 1.00 96.12 80 LEU A C 1
ATOM 605 O O . LEU A 1 80 ? 3.319 2.038 -5.935 1.00 96.12 80 LEU A O 1
ATOM 609 N N . ALA A 1 81 ? 4.456 2.953 -4.236 1.00 95.31 81 ALA A N 1
ATOM 610 C CA . ALA A 1 81 ? 3.549 2.522 -3.172 1.00 95.31 81 ALA A CA 1
ATOM 611 C C . ALA A 1 81 ? 2.066 2.837 -3.451 1.00 95.31 81 ALA A C 1
ATOM 613 O O . ALA A 1 81 ? 1.229 1.930 -3.477 1.00 95.31 81 ALA A O 1
ATOM 614 N N . GLU A 1 82 ? 1.728 4.107 -3.696 1.00 96.75 82 GLU A N 1
ATOM 615 C CA . GLU A 1 82 ? 0.339 4.533 -3.928 1.00 96.75 82 GLU A CA 1
ATOM 616 C C . GLU A 1 82 ? -0.236 3.934 -5.219 1.00 96.75 82 GLU A C 1
ATOM 618 O O . GLU A 1 82 ? -1.406 3.544 -5.277 1.00 96.75 82 GLU A O 1
ATOM 623 N N . GLU A 1 83 ? 0.605 3.788 -6.246 1.00 96.75 83 GLU A N 1
ATOM 624 C CA . GLU A 1 83 ? 0.218 3.147 -7.497 1.00 96.75 83 GLU A CA 1
ATOM 625 C C . GLU A 1 83 ? -0.108 1.664 -7.288 1.00 96.75 83 GLU A C 1
ATOM 627 O O . GLU A 1 83 ? -1.109 1.176 -7.821 1.00 96.75 83 GLU A O 1
ATOM 632 N N . PHE A 1 84 ? 0.679 0.947 -6.481 1.00 97.62 84 PHE A N 1
ATOM 633 C CA . PHE A 1 84 ? 0.378 -0.438 -6.139 1.00 97.62 84 PHE A CA 1
ATOM 634 C C . PHE A 1 84 ? -0.925 -0.562 -5.353 1.00 97.62 84 PHE A C 1
ATOM 636 O O . PHE A 1 84 ? -1.725 -1.432 -5.693 1.00 97.62 84 PHE A O 1
ATOM 643 N N . ILE A 1 85 ? -1.216 0.312 -4.384 1.00 96.50 85 ILE A N 1
ATOM 644 C CA . ILE A 1 85 ? -2.526 0.312 -3.700 1.00 96.50 85 ILE A CA 1
ATOM 645 C C . ILE A 1 85 ? -3.654 0.458 -4.731 1.00 96.50 85 ILE A C 1
ATOM 647 O O . ILE A 1 85 ? -4.585 -0.353 -4.768 1.00 96.50 85 ILE A O 1
ATOM 651 N N . GLY A 1 86 ? -3.535 1.452 -5.618 1.00 96.19 86 GLY A N 1
ATOM 652 C CA . GLY A 1 86 ? -4.524 1.736 -6.656 1.00 96.19 86 GLY A CA 1
ATOM 653 C C . GLY A 1 86 ? -4.739 0.575 -7.630 1.00 96.19 86 GLY A C 1
ATOM 654 O O . GLY A 1 86 ? -5.877 0.241 -7.961 1.00 96.19 86 GLY A O 1
ATOM 655 N N . ARG A 1 87 ? -3.664 -0.082 -8.072 1.00 94.94 87 ARG A N 1
ATOM 656 C CA . ARG A 1 87 ? -3.736 -1.189 -9.038 1.00 94.94 87 ARG A CA 1
ATOM 657 C C . ARG A 1 87 ? -4.207 -2.505 -8.434 1.00 94.94 87 ARG A C 1
ATOM 659 O O . ARG A 1 87 ? -4.755 -3.328 -9.161 1.00 94.94 87 ARG A O 1
ATOM 666 N N . THR A 1 88 ? -3.967 -2.731 -7.145 1.00 96.81 88 THR A N 1
ATOM 667 C CA . THR A 1 88 ? -4.099 -4.073 -6.558 1.00 96.81 88 THR A CA 1
ATOM 668 C C . THR A 1 88 ? -5.314 -4.238 -5.657 1.00 96.81 88 THR A C 1
ATOM 670 O O . THR A 1 88 ? -5.992 -5.257 -5.756 1.00 96.81 88 THR A O 1
ATOM 673 N N . VAL A 1 89 ? -5.623 -3.258 -4.804 1.00 97.25 89 VAL A N 1
ATOM 674 C CA . VAL A 1 89 ? -6.657 -3.381 -3.758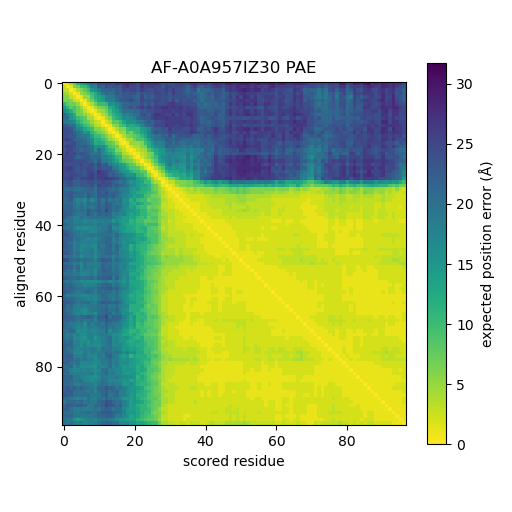 1.00 97.25 89 VAL A CA 1
ATOM 675 C C . VAL A 1 89 ? -7.661 -2.227 -3.759 1.00 97.25 89 VAL A C 1
ATOM 677 O O . VAL A 1 89 ? -8.502 -2.143 -2.871 1.00 97.25 89 VAL A O 1
ATOM 680 N N . SER A 1 90 ? -7.664 -1.363 -4.780 1.00 96.38 90 SER A N 1
ATOM 681 C CA . SER A 1 90 ? -8.654 -0.276 -4.912 1.00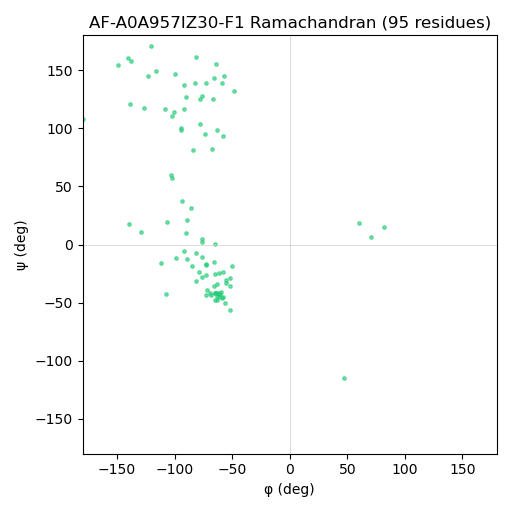 96.38 90 SER A CA 1
ATOM 682 C C . SER A 1 90 ? -10.108 -0.758 -4.890 1.00 96.38 90 SER A C 1
ATOM 684 O O . SER A 1 90 ? -10.975 -0.087 -4.333 1.00 96.38 90 SER A O 1
ATOM 686 N N . HIS A 1 91 ? -10.379 -1.953 -5.418 1.00 95.31 91 HIS A N 1
ATOM 687 C CA . HIS A 1 91 ? -11.699 -2.588 -5.373 1.00 95.31 91 HIS A CA 1
ATOM 688 C C . HIS A 1 91 ? -12.152 -2.973 -3.949 1.00 95.31 91 HIS A C 1
ATOM 690 O O . HIS A 1 91 ? -13.340 -3.194 -3.732 1.00 95.31 91 HIS A O 1
ATOM 696 N N . ARG A 1 92 ? -11.230 -2.994 -2.977 1.00 97.12 92 ARG A N 1
ATOM 697 C CA . ARG A 1 92 ? -11.454 -3.256 -1.544 1.00 97.12 92 ARG A CA 1
ATOM 698 C C . ARG A 1 92 ? -11.333 -1.991 -0.692 1.00 97.12 92 ARG A C 1
ATOM 700 O O . ARG A 1 92 ? -11.148 -2.081 0.514 1.00 97.12 92 ARG A O 1
ATOM 707 N N . ARG A 1 93 ? -11.438 -0.790 -1.283 1.00 95.44 93 ARG A N 1
ATOM 708 C CA . ARG A 1 93 ? -11.211 0.496 -0.586 1.00 95.44 93 ARG A CA 1
ATOM 709 C C . ARG A 1 93 ? -12.000 0.659 0.718 1.00 95.44 93 ARG A C 1
ATOM 711 O O . ARG A 1 93 ? -11.543 1.381 1.596 1.00 95.44 93 ARG A O 1
ATOM 718 N N . ALA A 1 94 ? -13.167 0.031 0.847 1.00 93.62 94 ALA A N 1
ATOM 719 C CA . ALA A 1 94 ? -13.975 0.086 2.066 1.00 93.62 94 ALA A CA 1
ATOM 720 C C . ALA A 1 94 ? -13.392 -0.725 3.242 1.00 93.62 94 ALA A C 1
ATOM 722 O O . ALA A 1 94 ? -13.805 -0.518 4.379 1.00 93.62 94 ALA A O 1
ATOM 723 N N . GLU A 1 95 ? -12.460 -1.644 2.981 1.00 94.25 95 GLU A N 1
ATOM 724 C CA . GLU A 1 95 ? -11.898 -2.562 3.977 1.00 94.25 95 GLU A CA 1
ATOM 725 C C . GLU A 1 95 ? -10.672 -2.003 4.699 1.00 94.25 95 GLU A C 1
ATOM 727 O O . GLU A 1 95 ? -10.270 -2.580 5.703 1.00 94.25 95 GLU A O 1
ATOM 732 N N . PHE A 1 96 ? -10.082 -0.901 4.228 1.00 92.81 96 PHE A N 1
ATOM 733 C CA . PHE A 1 96 ? -8.890 -0.318 4.837 1.00 92.81 96 PHE A CA 1
ATOM 734 C C . PHE A 1 96 ? -8.942 1.204 4.923 1.00 92.81 96 PHE A C 1
ATOM 736 O O . PHE A 1 96 ? -9.673 1.884 4.195 1.00 92.81 96 PHE A O 1
ATOM 743 N N . VAL A 1 97 ? -8.147 1.726 5.847 1.00 87.56 97 VAL A N 1
ATOM 744 C CA . VAL A 1 97 ? -7.838 3.142 6.014 1.00 87.56 97 VAL A CA 1
ATOM 745 C C . VAL A 1 97 ? -6.495 3.419 5.369 1.00 87.56 97 VAL A C 1
ATOM 747 O O . VAL A 1 97 ? -5.540 2.663 5.670 1.00 87.56 97 VAL A O 1
#

Secondary structure (DSSP, 8-state):
-------SPPPSS-----TTTT--TTT--TT-----SS-EE-HHHHHH--GGGHHHHHHHHHHHHHTT---EE--TTSTTHHHHHHHHTGGGGGG--

pLDDT: mean 78.55, std 24.04, range [29.44, 98.44]

Mean predicted aligned error: 10.61 Å

Nearest PDB structures (foldseek):
  4exa-assembly2_F  TM=8.185E-01  e=3.298E-03  Pseudomonas aeruginosa PAO1
  4exb-assembly2_C  TM=8.069E-01  e=3.524E-03  Pseudomonas aeruginosa PAO1
  4exb-assembly1_A  TM=7.990E-01  e=4.301E-03  Pseudomonas aeruginosa PAO1
  6n8e-assembly1_A  TM=5.485E-01  e=8.953E+00  Burkholderia diffusa

Radius of gyration: 14.47 Å; Cα contacts (8 Å, |Δi|>4): 96; chains: 1; bounding box: 32×33×36 Å

Solvent-accessible surface area (backbone atoms only — not comparable to full-atom values): 6226 Å² total; per-residue (Å²): 135,83,82,86,75,88,89,63,79,81,67,95,68,82,74,78,78,49,78,73,76,71,66,54,80,72,94,67,64,97,80,79,75,88,66,42,95,52,64,48,73,26,50,64,59,10,70,71,50,55,85,89,44,48,68,58,55,31,51,54,51,50,54,42,45,77,71,60,34,22,32,60,48,76,51,89,85,22,62,47,24,64,57,47,47,59,75,53,48,50,95,49,53,91,65,45,85

Sequence (97 aa):
MSAFFFYEPAPSQLYTLTLHDALQIQRGGCTGLSVSRLGVGMSEIGYYLSRDETARAAAVLNLALDNGMNFLDTAACYDLAEEFIGRTVSHRRAEFV